Protein AF-A0A7W1RP74-F1 (afdb_monomer_lite)

Secondary structure (DSSP, 8-state):
--TT--S----------SB-S-HHHHHHHHHHHHHHTTTGGGGGGGGTPPPPPHHHHHHHHHHHHT-B-

Foldseek 3Di:
DDPPDDPDDDDDDDDDDLEDPDQVVLVVVLVVQLCCLPVVLVCCVVVVHDGDDPVVSVVSNVSSVSRHD

Radius of gyration: 14.57 Å; chains: 1; bounding box: 40×21×33 Å

Sequence (69 aa):
PGKDSYPIAGVTWLLVYAQQKDAVKGKKLVEFLKWAEKDGEQMAKDLDYAPLAENLQQRVLQRVNEIKF

pLDDT: mean 95.69, std 3.7, range [71.5, 98.62]

Structure (mmCIF, N/CA/C/O backbone):
data_AF-A0A7W1RP74-F1
#
_entry.id   AF-A0A7W1RP74-F1
#
loop_
_atom_site.group_PDB
_atom_site.id
_atom_site.type_symbol
_atom_site.label_atom_id
_atom_site.label_alt_id
_atom_site.label_comp_id
_atom_site.label_asym_id
_atom_site.label_entity_id
_atom_site.label_seq_id
_atom_site.pdbx_PDB_ins_code
_atom_site.Cartn_x
_atom_site.Cartn_y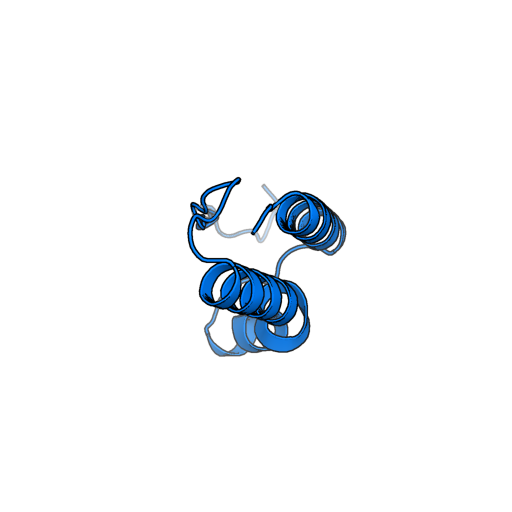
_atom_site.Cartn_z
_atom_site.occupancy
_atom_site.B_iso_or_equiv
_atom_site.auth_seq_id
_atom_site.auth_comp_id
_atom_site.auth_asym_id
_atom_site.auth_atom_id
_atom_site.pdbx_PDB_model_num
ATOM 1 N N . PRO A 1 1 ? 20.653 7.674 -9.635 1.00 71.50 1 PRO A N 1
ATOM 2 C CA . PRO A 1 1 ? 19.858 7.350 -10.846 1.00 71.50 1 PRO A CA 1
ATOM 3 C C . PRO A 1 1 ? 20.563 6.280 -11.687 1.00 71.50 1 PRO A C 1
ATOM 5 O O . PRO A 1 1 ? 21.783 6.340 -11.819 1.00 71.50 1 PRO A O 1
ATOM 8 N N . GLY A 1 2 ? 19.818 5.292 -12.195 1.00 87.56 2 GLY A N 1
ATOM 9 C CA . GLY A 1 2 ? 20.349 4.317 -13.149 1.00 87.56 2 GLY A CA 1
ATOM 10 C C . GLY A 1 2 ? 20.544 4.951 -14.526 1.00 87.56 2 GLY A C 1
ATOM 11 O O . GLY A 1 2 ? 19.900 5.951 -14.839 1.00 87.56 2 GLY A O 1
ATOM 12 N N . LYS A 1 3 ? 21.430 4.368 -15.342 1.00 94.06 3 LYS A N 1
ATOM 13 C CA . LYS A 1 3 ? 21.766 4.874 -16.684 1.00 94.06 3 LYS A CA 1
ATOM 14 C C . LYS A 1 3 ? 20.530 5.044 -17.582 1.00 94.06 3 LYS A C 1
ATOM 16 O O . LYS A 1 3 ? 20.471 6.009 -18.333 1.00 94.06 3 LYS A O 1
ATOM 21 N N . ASP A 1 4 ? 19.547 4.155 -17.433 1.00 92.94 4 ASP A N 1
ATOM 22 C CA . ASP A 1 4 ? 18.329 4.110 -18.253 1.00 92.94 4 ASP A CA 1
ATOM 23 C C . ASP A 1 4 ? 17.069 4.584 -17.495 1.00 92.94 4 ASP A C 1
ATOM 25 O O . ASP A 1 4 ? 15.944 4.375 -17.944 1.00 92.94 4 ASP A O 1
ATOM 29 N N . SER A 1 5 ? 17.218 5.187 -16.310 1.00 92.50 5 SER A N 1
ATOM 30 C CA . SER A 1 5 ? 16.075 5.621 -15.495 1.00 92.50 5 SER A CA 1
ATOM 31 C C . SER A 1 5 ? 15.507 6.963 -15.965 1.00 92.50 5 SER A C 1
ATOM 33 O O . SER A 1 5 ? 16.254 7.921 -16.160 1.00 92.50 5 SER A O 1
ATOM 35 N N . TYR A 1 6 ? 14.176 7.074 -16.045 1.00 91.38 6 TYR A N 1
ATOM 36 C CA . TYR A 1 6 ? 13.508 8.362 -16.246 1.00 91.38 6 TYR A CA 1
ATOM 37 C C . TYR A 1 6 ? 13.705 9.274 -15.012 1.00 91.38 6 TYR A C 1
ATOM 39 O O . TYR A 1 6 ? 13.574 8.796 -13.882 1.00 91.38 6 TYR A O 1
ATOM 47 N N . PRO A 1 7 ? 14.037 10.569 -15.179 1.00 92.50 7 PRO A N 1
ATOM 48 C CA . PRO A 1 7 ? 14.505 11.410 -14.073 1.00 92.50 7 PRO A CA 1
ATOM 49 C C . PRO A 1 7 ? 13.398 11.959 -13.162 1.00 92.50 7 PRO A C 1
ATOM 51 O O . PRO A 1 7 ? 13.704 12.405 -12.058 1.00 92.50 7 PRO A O 1
ATOM 54 N N . ILE A 1 8 ? 12.134 11.951 -13.600 1.00 94.31 8 ILE A N 1
ATOM 55 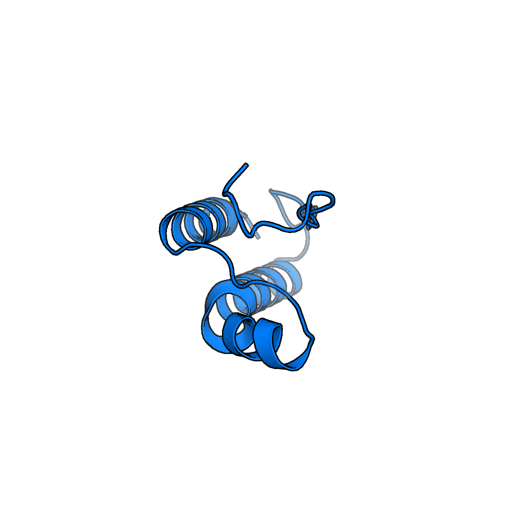C CA . ILE A 1 8 ? 10.999 12.482 -12.832 1.00 94.31 8 ILE A CA 1
ATOM 56 C C . ILE A 1 8 ? 10.077 11.321 -12.466 1.00 94.31 8 ILE A C 1
ATOM 58 O O . ILE A 1 8 ? 9.238 10.902 -13.257 1.00 94.31 8 ILE A O 1
ATOM 62 N N . ALA A 1 9 ? 10.248 10.801 -11.257 1.00 93.50 9 ALA A N 1
ATOM 63 C CA . ALA A 1 9 ? 9.416 9.749 -10.692 1.00 93.50 9 ALA A CA 1
ATOM 64 C C . ALA A 1 9 ? 9.125 10.060 -9.223 1.00 93.50 9 ALA A C 1
ATOM 66 O O . ALA A 1 9 ? 9.913 10.718 -8.541 1.00 93.50 9 ALA A O 1
ATOM 67 N N . GLY A 1 10 ? 7.991 9.579 -8.731 1.00 92.62 10 GLY A N 1
ATOM 68 C CA . GLY A 1 10 ? 7.562 9.789 -7.358 1.00 92.62 10 GLY A CA 1
ATOM 69 C C . GLY A 1 10 ? 6.551 8.740 -6.929 1.00 92.62 10 GLY A C 1
ATOM 70 O O . GLY A 1 10 ? 6.142 7.892 -7.718 1.00 92.62 10 GLY A O 1
ATOM 71 N N . VAL A 1 11 ? 6.159 8.817 -5.663 1.00 93.81 11 VAL A N 1
ATOM 72 C CA . VAL A 1 11 ? 5.124 7.967 -5.074 1.00 93.81 11 VAL A CA 1
ATOM 73 C C . VAL A 1 11 ? 3.874 8.791 -4.791 1.00 93.81 11 VAL A C 1
ATOM 75 O O . VAL A 1 11 ? 3.954 9.999 -4.558 1.00 93.81 11 VAL A O 1
ATOM 78 N N . THR A 1 12 ? 2.727 8.123 -4.782 1.00 94.12 12 THR A N 1
ATOM 79 C CA . THR A 1 12 ? 1.484 8.669 -4.234 1.00 94.12 12 THR A CA 1
ATOM 80 C C . THR A 1 12 ? 1.243 8.108 -2.835 1.00 94.12 12 THR A C 1
ATOM 82 O O . THR A 1 12 ? 1.824 7.091 -2.457 1.00 94.12 12 THR A O 1
ATOM 85 N N . TRP A 1 13 ? 0.403 8.781 -2.052 1.00 95.88 13 TRP A N 1
ATOM 86 C CA . TRP A 1 13 ? 0.172 8.446 -0.652 1.00 95.88 13 TRP A CA 1
ATOM 87 C C . TRP A 1 13 ? -1.314 8.307 -0.361 1.00 95.88 13 TRP A C 1
ATOM 89 O O . TRP A 1 13 ? -2.123 9.140 -0.768 1.00 95.88 13 TRP A O 1
ATOM 99 N N . LEU A 1 14 ? -1.650 7.296 0.434 1.00 96.25 14 LEU A N 1
ATOM 100 C CA . LEU A 1 14 ? -2.941 7.192 1.099 1.00 96.25 14 LEU A CA 1
ATOM 101 C C . LEU A 1 14 ? -2.785 7.654 2.549 1.00 96.25 14 LEU A C 1
ATOM 103 O O . LEU A 1 14 ? -1.944 7.145 3.290 1.00 96.25 14 LEU A O 1
ATOM 107 N N . LEU A 1 15 ? -3.612 8.612 2.961 1.00 97.25 15 LEU A N 1
ATOM 108 C CA . LEU A 1 15 ? -3.706 9.051 4.351 1.00 97.25 15 LEU A CA 1
ATOM 109 C C . LEU A 1 15 ? -4.923 8.393 4.997 1.00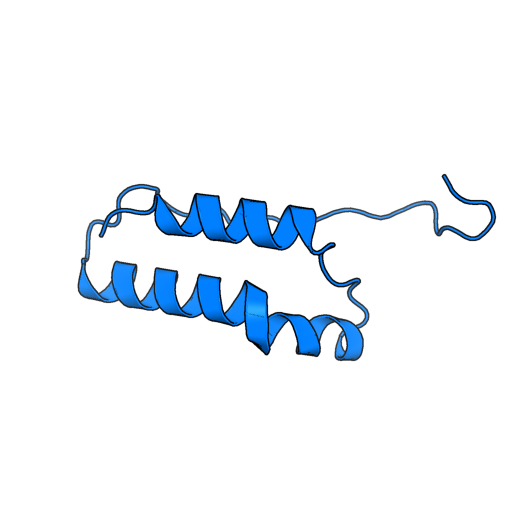 97.25 15 LEU A C 1
ATOM 111 O O . LEU A 1 15 ? -6.056 8.606 4.573 1.00 97.25 15 LEU A O 1
ATOM 115 N N . VAL A 1 16 ? -4.678 7.590 6.030 1.00 97.44 16 VAL A N 1
ATOM 116 C CA . VAL A 1 16 ? -5.704 6.780 6.695 1.00 97.44 16 VAL A CA 1
ATOM 117 C C . VAL A 1 16 ? -5.639 7.011 8.201 1.00 97.44 16 VAL A C 1
ATOM 119 O O . VAL A 1 16 ? -4.558 6.988 8.792 1.00 97.44 16 VAL A O 1
ATOM 122 N N . TYR A 1 17 ? -6.791 7.221 8.845 1.00 98.00 17 TYR A N 1
ATOM 123 C CA . TYR A 1 17 ? -6.843 7.315 10.304 1.00 98.00 17 TYR A CA 1
ATOM 124 C C . TYR A 1 17 ? -6.371 6.008 10.949 1.00 98.00 17 TYR A C 1
ATOM 126 O O . TYR A 1 17 ? -6.869 4.928 10.635 1.00 98.00 17 TYR A O 1
ATOM 134 N N . ALA A 1 18 ? -5.453 6.114 11.910 1.00 97.75 18 ALA A N 1
ATOM 135 C CA . ALA A 1 18 ? -4.979 4.961 12.676 1.00 97.75 18 ALA A CA 1
ATOM 136 C C . ALA A 1 18 ? -6.071 4.355 13.578 1.00 97.75 18 ALA A C 1
ATOM 138 O O . ALA A 1 18 ? -5.989 3.186 13.939 1.00 97.75 18 ALA A O 1
ATOM 139 N N . GLN A 1 19 ? -7.080 5.150 13.949 1.00 98.12 19 GLN A N 1
ATOM 140 C CA . GLN A 1 19 ? -8.244 4.722 14.723 1.00 98.12 19 GLN A CA 1
ATOM 141 C C . GLN A 1 19 ? -9.513 5.121 13.970 1.00 98.12 19 GLN A C 1
ATOM 143 O O . GLN A 1 19 ? -9.844 6.304 13.866 1.00 98.12 19 GLN A O 1
ATOM 148 N N . GLN A 1 20 ? -10.200 4.136 13.410 1.00 98.38 20 GLN A N 1
ATOM 149 C CA . GLN A 1 20 ? -11.471 4.316 12.727 1.00 98.38 20 GLN A CA 1
ATOM 150 C C . GLN A 1 20 ? -12.587 4.386 13.768 1.00 98.38 20 GLN A C 1
ATOM 152 O O . GLN A 1 20 ? -12.607 3.626 14.729 1.00 98.38 20 GLN A O 1
ATOM 157 N N . LYS A 1 21 ? -13.526 5.315 13.580 1.00 97.94 21 LYS A N 1
ATOM 158 C CA . LYS A 1 21 ? -14.657 5.495 14.507 1.00 97.94 21 LYS A CA 1
ATOM 159 C C . LYS A 1 21 ? -15.772 4.470 14.297 1.00 97.94 21 LYS A C 1
ATOM 161 O O . LYS A 1 21 ? -16.552 4.218 15.205 1.00 97.94 21 LYS A O 1
ATOM 166 N N . ASP A 1 22 ? -15.875 3.946 13.081 1.00 98.19 22 ASP A N 1
ATOM 167 C CA . ASP A 1 22 ? -16.894 2.990 12.659 1.00 98.19 22 ASP A CA 1
ATOM 168 C C . ASP A 1 22 ? -16.202 1.664 12.335 1.00 98.19 22 ASP A C 1
ATOM 170 O O . ASP A 1 22 ? -15.438 1.579 11.369 1.00 98.19 22 ASP A O 1
ATOM 174 N N . ALA A 1 23 ? -16.474 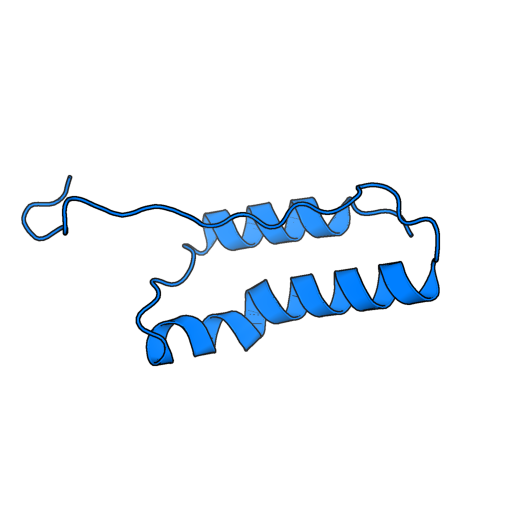0.645 13.149 1.00 97.94 23 ALA A N 1
ATOM 175 C CA . ALA A 1 23 ? -15.827 -0.658 13.050 1.00 97.94 23 ALA A CA 1
ATOM 176 C C . ALA A 1 23 ? -16.117 -1.370 11.724 1.00 97.94 23 ALA A C 1
ATOM 178 O O . ALA A 1 23 ? -15.242 -2.024 11.152 1.00 97.94 23 ALA A O 1
ATOM 179 N N . VAL A 1 24 ? -17.336 -1.226 11.195 1.00 98.31 24 VAL A N 1
ATOM 180 C CA . VAL A 1 24 ? -17.740 -1.887 9.949 1.00 98.31 24 VAL A CA 1
ATOM 181 C C . VAL A 1 24 ? -17.010 -1.251 8.771 1.00 98.31 24 VAL A C 1
ATOM 183 O O . VAL A 1 24 ? -16.419 -1.961 7.954 1.00 98.31 24 VAL A O 1
ATOM 186 N N . LYS A 1 25 ? -16.989 0.085 8.702 1.00 98.38 25 LYS A N 1
ATOM 187 C CA . LYS A 1 25 ? -16.262 0.808 7.647 1.00 98.38 25 LYS A CA 1
ATOM 188 C C . LYS A 1 25 ? -14.759 0.608 7.758 1.00 98.38 25 LYS A C 1
ATOM 190 O O . LYS A 1 25 ? -14.107 0.371 6.745 1.00 98.38 25 LYS A O 1
ATOM 195 N N . GLY A 1 26 ? -14.216 0.659 8.972 1.00 98.50 26 GLY A N 1
ATOM 196 C CA . GLY A 1 26 ? -12.792 0.463 9.210 1.00 98.50 26 GLY A CA 1
ATOM 197 C C . GLY A 1 26 ? -12.321 -0.928 8.796 1.00 98.50 26 GLY A C 1
ATOM 198 O O . GLY A 1 26 ? -11.309 -1.043 8.105 1.00 98.50 26 GLY A O 1
ATOM 199 N N . LYS A 1 27 ? -13.112 -1.969 9.088 1.00 98.44 27 LYS A N 1
ATOM 200 C CA . LYS A 1 27 ? -12.829 -3.330 8.619 1.00 98.44 27 LYS A CA 1
ATOM 201 C C . LYS A 1 27 ? -12.762 -3.404 7.097 1.00 98.44 27 LYS A C 1
ATOM 203 O O . LYS A 1 27 ? -11.799 -3.940 6.555 1.00 98.44 27 LYS A O 1
ATOM 208 N N . LYS A 1 28 ? -13.755 -2.837 6.404 1.00 98.62 28 LYS A N 1
ATOM 209 C CA . LYS A 1 28 ? -13.796 -2.823 4.933 1.00 98.62 28 LYS A CA 1
ATOM 210 C C . LYS A 1 28 ? -12.660 -2.026 4.312 1.00 98.62 28 LYS A C 1
ATOM 212 O O . LYS A 1 28 ? -12.098 -2.465 3.314 1.00 98.62 28 LYS A O 1
ATOM 217 N N . LEU A 1 29 ? -12.275 -0.912 4.928 1.00 98.44 29 LEU A N 1
ATOM 218 C CA . LEU A 1 29 ? -11.116 -0.143 4.498 1.00 98.44 29 LEU A CA 1
ATOM 219 C C . LEU A 1 29 ? -9.827 -0.966 4.616 1.00 98.44 29 LEU A C 1
ATOM 221 O O . LEU A 1 29 ? -9.052 -1.016 3.669 1.00 98.44 29 LEU A O 1
ATOM 225 N N . VAL A 1 30 ? -9.607 -1.645 5.745 1.00 98.31 30 VAL A N 1
ATOM 226 C CA . VAL A 1 30 ? -8.415 -2.486 5.943 1.00 98.31 30 VAL A CA 1
ATOM 227 C C . VAL A 1 30 ? -8.395 -3.682 4.988 1.00 98.31 30 VAL A C 1
ATOM 229 O O . VAL A 1 30 ? -7.340 -3.993 4.440 1.00 98.31 30 VAL A O 1
ATOM 232 N N . GLU A 1 31 ? -9.539 -4.327 4.743 1.00 98.50 31 GLU A N 1
ATOM 233 C CA . GLU A 1 31 ? -9.669 -5.383 3.727 1.00 98.50 31 GLU A CA 1
ATOM 234 C C . GLU A 1 31 ? -9.280 -4.864 2.333 1.00 98.50 31 GLU A C 1
ATOM 236 O O . GLU A 1 31 ? -8.464 -5.490 1.655 1.00 98.50 31 GLU A O 1
ATOM 241 N N . PHE A 1 32 ? -9.789 -3.692 1.940 1.00 98.44 32 PHE A N 1
ATOM 242 C CA . PHE A 1 32 ? -9.451 -3.058 0.666 1.00 98.44 32 PHE A CA 1
ATOM 243 C C . PHE A 1 32 ? -7.960 -2.726 0.555 1.00 98.44 32 PHE A C 1
ATOM 245 O O . PHE A 1 32 ? -7.349 -3.064 -0.450 1.00 98.44 32 PHE A O 1
ATOM 252 N N . LEU A 1 33 ? -7.354 -2.117 1.580 1.00 98.19 33 LEU A N 1
ATOM 253 C CA . LEU A 1 33 ? -5.930 -1.763 1.558 1.00 98.19 33 LEU A CA 1
ATOM 254 C C . LEU A 1 33 ? -5.037 -3.003 1.420 1.00 98.19 33 LEU A C 1
ATOM 256 O O . LEU A 1 33 ? -4.059 -2.975 0.681 1.00 98.19 33 LEU A O 1
ATOM 260 N N . LYS A 1 34 ? -5.384 -4.110 2.090 1.00 98.00 34 LYS A N 1
ATOM 261 C CA . LYS A 1 34 ? -4.646 -5.376 1.950 1.00 98.00 34 LYS A CA 1
ATOM 262 C C . LYS A 1 34 ? -4.793 -5.984 0.560 1.00 98.00 34 LYS A C 1
ATOM 264 O O . LYS A 1 34 ? -3.820 -6.520 0.045 1.00 98.00 34 LYS A O 1
ATOM 269 N N . TRP A 1 35 ? -5.992 -5.924 -0.017 1.00 98.00 35 TRP A N 1
ATOM 270 C CA . TRP A 1 35 ? -6.233 -6.392 -1.379 1.00 98.00 35 TRP A CA 1
ATOM 271 C C . TRP A 1 35 ? -5.494 -5.530 -2.409 1.00 98.00 35 TRP A C 1
ATOM 273 O O . TRP A 1 35 ? -4.835 -6.079 -3.288 1.00 98.00 35 TRP A O 1
ATOM 283 N N . ALA A 1 36 ? -5.554 -4.202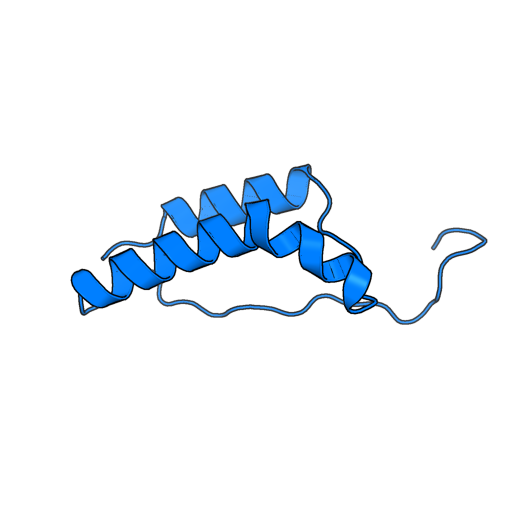 -2.270 1.00 96.81 36 ALA A N 1
ATOM 284 C CA . ALA A 1 36 ? -4.895 -3.255 -3.164 1.00 96.81 36 ALA A CA 1
ATOM 285 C C . ALA A 1 36 ? -3.385 -3.510 -3.202 1.00 96.81 36 ALA A C 1
ATOM 287 O O . ALA A 1 36 ? -2.823 -3.671 -4.274 1.00 96.81 36 ALA A O 1
ATOM 288 N N . GLU A 1 37 ? -2.765 -3.688 -2.035 1.00 95.38 37 GLU A N 1
ATOM 289 C CA . GLU A 1 37 ? -1.340 -4.011 -1.913 1.00 95.38 37 GLU A CA 1
ATOM 290 C C . GLU A 1 37 ? -0.988 -5.461 -2.267 1.00 95.38 37 GLU A C 1
ATOM 292 O O . GLU A 1 37 ? 0.163 -5.852 -2.116 1.00 95.38 37 GLU A O 1
ATOM 297 N N . LYS A 1 38 ? -1.937 -6.308 -2.674 1.00 94.50 38 LYS A N 1
ATOM 298 C CA . LYS A 1 38 ? -1.667 -7.688 -3.102 1.00 94.50 38 LYS A CA 1
ATOM 299 C C . LYS A 1 38 ? -2.160 -7.915 -4.519 1.00 94.50 38 LYS A C 1
ATOM 301 O O . LYS A 1 38 ? -1.400 -7.746 -5.465 1.00 94.50 38 LYS A O 1
ATOM 306 N N . ASP A 1 39 ? -3.415 -8.305 -4.663 1.00 95.25 39 ASP A N 1
ATOM 307 C 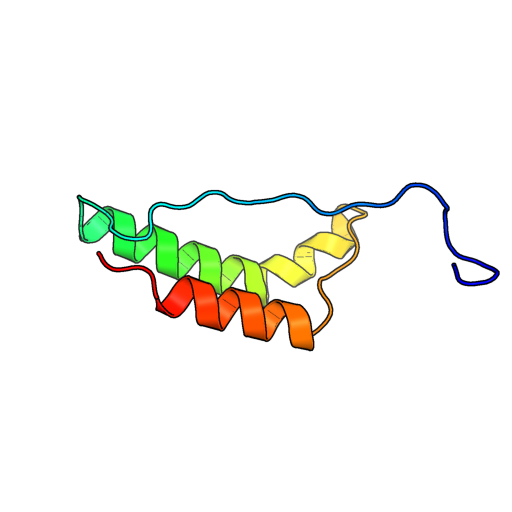CA . ASP A 1 39 ? -3.975 -8.676 -5.958 1.00 95.25 39 ASP A CA 1
ATOM 308 C C . ASP A 1 39 ? -4.207 -7.436 -6.829 1.00 95.25 39 ASP A C 1
ATOM 310 O O . ASP A 1 39 ? -3.946 -7.469 -8.030 1.00 95.25 39 ASP A O 1
ATOM 314 N N . GLY A 1 40 ? -4.630 -6.323 -6.218 1.00 95.00 40 GLY A N 1
ATOM 315 C CA . GLY A 1 40 ? -4.858 -5.058 -6.919 1.00 95.00 40 GLY A CA 1
ATOM 316 C C . GLY A 1 40 ? -3.587 -4.468 -7.537 1.00 95.00 40 GLY A C 1
ATOM 317 O O . GLY A 1 40 ? -3.651 -3.878 -8.611 1.00 95.00 40 GLY A O 1
ATOM 318 N N . GLU A 1 41 ? -2.425 -4.702 -6.926 1.00 94.69 41 GLU A N 1
ATOM 319 C CA . GLU A 1 41 ? -1.120 -4.218 -7.391 1.00 94.69 41 GLU A CA 1
ATOM 320 C C . GLU A 1 41 ? -0.771 -4.723 -8.800 1.00 94.69 41 GLU A C 1
ATOM 322 O O . GLU A 1 41 ? -0.054 -4.066 -9.556 1.00 94.69 41 GLU A O 1
ATOM 327 N N . GLN A 1 42 ? -1.318 -5.874 -9.202 1.00 93.31 42 GLN A N 1
ATOM 328 C CA . GLN A 1 42 ? -1.123 -6.418 -10.548 1.00 93.31 42 GLN A CA 1
ATOM 329 C C . GLN A 1 42 ? -1.688 -5.487 -11.630 1.00 93.31 42 GLN A C 1
ATOM 331 O O . GLN A 1 42 ? -1.134 -5.431 -12.726 1.00 93.31 42 GLN A O 1
ATOM 336 N N . MET A 1 43 ? -2.722 -4.707 -11.298 1.00 95.12 43 MET A N 1
ATOM 337 C CA . MET A 1 43 ? -3.349 -3.744 -12.205 1.00 95.12 43 MET A CA 1
ATOM 338 C C . MET A 1 43 ? -2.475 -2.508 -12.460 1.00 95.12 43 MET A C 1
ATOM 340 O O . MET A 1 43 ? -2.720 -1.787 -13.423 1.00 95.12 43 MET A O 1
ATOM 344 N N . ALA A 1 44 ? -1.458 -2.242 -11.628 1.00 94.94 44 ALA A N 1
ATOM 345 C CA . ALA A 1 44 ? -0.610 -1.056 -11.763 1.00 94.94 44 ALA A CA 1
ATOM 346 C C . ALA A 1 44 ? 0.089 -1.006 -13.129 1.00 94.94 44 ALA A C 1
ATOM 348 O O . ALA A 1 44 ? 0.132 0.045 -13.765 1.00 94.94 44 ALA A O 1
ATOM 349 N N . LYS A 1 45 ? 0.571 -2.158 -13.612 1.00 93.12 45 LYS A N 1
ATOM 350 C CA . LYS A 1 45 ? 1.285 -2.262 -14.893 1.00 93.12 45 LYS A CA 1
ATOM 351 C C . LYS A 1 45 ? 0.398 -1.929 -16.087 1.00 93.12 45 LYS A C 1
ATOM 353 O O . LYS A 1 45 ? 0.856 -1.252 -16.997 1.00 93.12 45 LYS A O 1
ATOM 358 N N . ASP A 1 46 ? -0.858 -2.370 -16.055 1.00 96.19 46 ASP A N 1
ATOM 359 C CA . ASP A 1 46 ? -1.834 -2.104 -17.120 1.00 96.19 46 ASP A CA 1
ATOM 360 C C . ASP A 1 46 ? -2.242 -0.621 -17.176 1.00 96.19 46 ASP A C 1
ATOM 362 O O . ASP A 1 46 ? -2.814 -0.167 -18.164 1.00 96.19 46 ASP A O 1
ATOM 366 N N . LEU A 1 47 ? -1.946 0.132 -16.112 1.00 96.06 47 LEU A N 1
ATOM 367 C CA . LEU A 1 47 ? -2.205 1.564 -15.968 1.00 96.06 47 LEU A CA 1
ATOM 368 C C . LEU A 1 47 ? -0.923 2.413 -16.054 1.00 96.06 47 LEU A C 1
ATOM 370 O O . LEU A 1 47 ? -0.938 3.569 -15.637 1.00 96.06 47 LEU A O 1
ATOM 374 N N . ASP A 1 48 ? 0.181 1.848 -16.551 1.00 94.88 48 ASP A N 1
ATOM 375 C CA . ASP A 1 48 ? 1.490 2.506 -16.682 1.00 94.88 48 ASP A CA 1
ATOM 376 C C . ASP A 1 48 ? 2.119 2.979 -15.349 1.00 94.88 48 ASP A C 1
ATOM 378 O O . ASP A 1 48 ? 2.985 3.859 -15.321 1.00 94.88 48 ASP A O 1
ATOM 382 N N . TYR A 1 49 ? 1.738 2.363 -14.224 1.00 95.62 49 TYR A N 1
ATOM 383 C CA . TYR A 1 49 ? 2.375 2.560 -12.920 1.00 95.62 49 TYR A CA 1
ATOM 384 C C . TYR A 1 49 ? 3.405 1.465 -12.618 1.00 95.62 49 TYR A C 1
ATOM 386 O O . TYR A 1 49 ? 3.223 0.280 -12.906 1.00 95.62 49 TYR A O 1
ATOM 394 N N . ALA A 1 50 ? 4.503 1.867 -11.976 1.00 93.50 50 ALA A N 1
ATOM 395 C CA . ALA A 1 50 ? 5.497 0.930 -11.472 1.00 93.50 50 ALA A CA 1
ATOM 396 C C . ALA A 1 50 ? 4.976 0.242 -10.198 1.00 93.50 50 ALA A C 1
ATOM 398 O O . ALA A 1 50 ? 4.566 0.951 -9.275 1.00 93.50 50 ALA A O 1
ATOM 399 N N . PRO A 1 51 ? 5.035 -1.100 -10.106 1.00 94.00 51 PRO A N 1
ATOM 400 C CA . PRO A 1 51 ? 4.629 -1.791 -8.896 1.00 94.00 51 PRO A CA 1
ATOM 401 C C . PRO A 1 51 ? 5.610 -1.537 -7.743 1.00 94.00 51 PRO A C 1
ATOM 403 O O . PRO A 1 51 ? 6.819 -1.373 -7.954 1.00 94.00 51 PRO A O 1
ATOM 406 N N . LEU A 1 52 ? 5.105 -1.557 -6.511 1.00 94.19 52 LEU A N 1
ATOM 407 C CA . LEU A 1 52 ? 5.902 -1.470 -5.300 1.00 94.19 52 LEU A CA 1
ATOM 408 C C . LEU A 1 52 ? 6.875 -2.649 -5.212 1.00 94.19 52 LEU A C 1
ATOM 410 O O . LEU A 1 52 ? 6.533 -3.814 -5.419 1.00 94.19 52 LEU A O 1
ATOM 414 N N . ALA A 1 53 ? 8.111 -2.341 -4.820 1.00 93.44 53 ALA A N 1
ATOM 415 C CA . ALA A 1 53 ? 9.076 -3.364 -4.448 1.00 93.44 53 ALA A CA 1
ATOM 416 C C . ALA A 1 53 ? 8.555 -4.178 -3.250 1.00 93.44 53 ALA A C 1
ATOM 418 O O . ALA A 1 53 ? 7.943 -3.629 -2.331 1.00 93.44 53 ALA A O 1
ATOM 419 N N . GLU A 1 54 ? 8.847 -5.479 -3.227 1.00 94.31 54 GLU A N 1
ATOM 420 C CA . GLU A 1 54 ? 8.315 -6.409 -2.222 1.00 94.31 54 GLU A CA 1
ATOM 421 C C . GLU A 1 54 ? 8.583 -5.941 -0.783 1.00 94.31 54 GLU A C 1
ATOM 423 O O . GLU A 1 54 ? 7.692 -5.961 0.066 1.00 94.31 54 GLU A O 1
ATOM 428 N N . ASN A 1 55 ? 9.784 -5.430 -0.504 1.00 96.31 55 ASN A N 1
ATOM 429 C CA . ASN A 1 55 ? 10.135 -4.912 0.818 1.00 96.31 55 ASN A CA 1
ATOM 430 C C . ASN A 1 55 ? 9.275 -3.706 1.246 1.00 96.31 55 ASN A C 1
ATOM 432 O O . ASN A 1 55 ? 9.006 -3.540 2.435 1.00 96.31 55 ASN A O 1
ATOM 436 N N . LEU A 1 56 ? 8.847 -2.858 0.306 1.00 95.00 56 LEU A N 1
ATOM 437 C CA . LEU A 1 56 ? 7.948 -1.739 0.579 1.00 95.00 56 LEU A CA 1
ATOM 438 C C . LEU A 1 56 ? 6.518 -2.229 0.783 1.00 95.00 56 LEU A C 1
ATOM 440 O O . LEU A 1 56 ? 5.898 -1.824 1.763 1.00 95.00 56 LEU A O 1
ATOM 444 N N . GLN A 1 57 ? 6.041 -3.155 -0.048 1.00 95.69 57 GLN A N 1
ATOM 445 C CA . GLN A 1 57 ? 4.721 -3.769 0.110 1.00 95.69 57 GLN A CA 1
ATOM 446 C C . GLN A 1 57 ? 4.563 -4.398 1.507 1.00 95.69 57 GLN A C 1
ATOM 448 O O . GLN A 1 57 ? 3.568 -4.170 2.194 1.00 95.69 57 GLN A O 1
ATOM 453 N N . GLN A 1 58 ? 5.581 -5.116 1.998 1.00 97.44 58 GLN A N 1
ATOM 454 C CA . GLN A 1 58 ? 5.563 -5.686 3.354 1.00 97.44 58 GLN A CA 1
ATOM 455 C C . GLN A 1 58 ? 5.480 -4.610 4.447 1.00 97.44 58 GLN A C 1
ATOM 457 O O . GLN A 1 58 ? 4.732 -4.762 5.414 1.00 97.44 58 GLN A O 1
ATOM 462 N N . ARG A 1 59 ? 6.195 -3.488 4.284 1.00 97.31 59 ARG A N 1
ATOM 463 C CA . ARG A 1 59 ? 6.120 -2.353 5.219 1.00 97.31 59 ARG A CA 1
ATOM 464 C C . ARG A 1 59 ? 4.741 -1.694 5.209 1.00 97.31 59 ARG A C 1
ATOM 466 O O . ARG A 1 59 ? 4.248 -1.326 6.275 1.00 97.31 59 ARG A O 1
ATOM 473 N N . VAL A 1 60 ? 4.107 -1.562 4.042 1.00 97.31 60 VAL A N 1
ATOM 474 C CA . VAL A 1 60 ? 2.739 -1.034 3.938 1.00 97.31 60 VAL A CA 1
ATOM 475 C C . VAL A 1 60 ? 1.758 -1.971 4.637 1.00 97.31 60 VAL A C 1
ATOM 477 O O . VAL A 1 60 ? 0.986 -1.520 5.479 1.00 97.31 60 VAL A O 1
ATOM 480 N N . LEU A 1 61 ? 1.832 -3.279 4.387 1.00 97.81 61 LEU A N 1
ATOM 481 C CA . LEU A 1 61 ? 0.960 -4.265 5.033 1.00 97.81 61 LEU A CA 1
ATOM 482 C C . LEU A 1 61 ? 1.129 -4.284 6.555 1.00 97.81 61 LEU A C 1
ATOM 484 O O . LEU A 1 61 ? 0.136 -4.349 7.282 1.00 97.81 61 LEU A O 1
ATOM 488 N N . GLN A 1 62 ? 2.366 -4.168 7.048 1.00 98.12 62 GLN A N 1
ATOM 489 C CA . GLN A 1 62 ? 2.630 -4.003 8.476 1.00 98.12 62 GLN A CA 1
ATOM 490 C C . GLN A 1 62 ? 1.927 -2.754 9.020 1.00 98.12 62 GLN A C 1
ATOM 492 O O . GLN A 1 62 ? 1.239 -2.838 10.033 1.00 98.12 62 GLN A O 1
ATOM 497 N N . ARG A 1 63 ? 2.025 -1.621 8.316 1.00 97.69 63 ARG A N 1
ATOM 498 C CA . ARG A 1 63 ? 1.381 -0.367 8.724 1.00 97.69 63 ARG A CA 1
ATOM 499 C C . ARG A 1 63 ? -0.146 -0.449 8.705 1.00 97.69 63 ARG A C 1
ATOM 501 O O . ARG A 1 63 ? -0.793 0.079 9.605 1.00 97.69 63 ARG A O 1
ATOM 508 N N . VAL A 1 64 ? -0.720 -1.123 7.710 1.00 98.19 64 VAL A N 1
ATOM 509 C CA . VAL A 1 64 ? -2.167 -1.363 7.597 1.00 98.19 64 VAL A CA 1
ATOM 510 C C . VAL A 1 64 ? -2.673 -2.224 8.758 1.00 98.19 64 VAL A C 1
ATOM 512 O O . VAL A 1 64 ? -3.754 -1.965 9.280 1.00 98.19 64 VAL A O 1
ATOM 515 N N . ASN A 1 65 ? -1.887 -3.202 9.223 1.00 98.00 65 ASN A N 1
ATOM 516 C CA . ASN A 1 65 ? -2.243 -4.036 10.378 1.00 98.00 65 ASN A CA 1
ATOM 517 C C . ASN A 1 65 ? -2.292 -3.266 11.710 1.00 98.00 65 ASN A C 1
ATOM 519 O O . ASN A 1 65 ? -2.890 -3.755 12.665 1.00 98.00 65 ASN A O 1
ATOM 523 N N . GLU A 1 66 ? -1.691 -2.078 11.791 1.00 98.25 66 GLU A N 1
ATOM 524 C CA . GLU A 1 66 ? -1.754 -1.225 12.985 1.00 98.25 66 GLU A CA 1
ATOM 525 C C . GLU A 1 66 ? -3.060 -0.419 13.081 1.00 98.25 66 GLU A C 1
ATOM 527 O O . GLU A 1 66 ? -3.329 0.185 14.123 1.00 98.25 66 GLU A O 1
ATOM 532 N N . ILE A 1 67 ? -3.867 -0.378 12.012 1.00 98.44 67 ILE A N 1
ATOM 533 C CA . ILE A 1 67 ? -5.136 0.355 11.993 1.00 98.44 67 ILE A CA 1
ATOM 534 C C . ILE A 1 67 ? -6.136 -0.344 12.916 1.00 98.44 67 ILE A C 1
ATOM 536 O O . ILE A 1 67 ? -6.458 -1.518 12.744 1.00 98.44 67 ILE A O 1
ATOM 540 N N . LYS A 1 68 ? -6.663 0.414 13.877 1.00 98.19 68 LYS A N 1
ATOM 541 C CA . LYS A 1 68 ? -7.698 -0.024 14.815 1.00 98.19 68 LYS A CA 1
ATOM 542 C C . LYS A 1 68 ? -9.062 0.426 14.317 1.00 98.19 68 LYS A C 1
ATOM 544 O O . LYS A 1 68 ? -9.203 1.570 13.881 1.00 98.19 68 LYS A O 1
ATOM 549 N N . PHE A 1 69 ? -10.050 -0.451 14.398 1.00 94.69 69 PHE A N 1
ATOM 550 C CA . PHE A 1 69 ? -11.432 -0.194 14.015 1.00 94.69 69 PHE A CA 1
ATOM 551 C C . PHE A 1 69 ? -12.368 -1.049 14.863 1.00 94.69 69 PHE A C 1
ATOM 553 O O . PHE A 1 69 ? -11.952 -2.165 15.249 1.00 94.69 69 PHE A O 1
#